Protein AF-A0A6V7L3B6-F1 (afdb_monomer_lite)

Organism: NCBI:txid1563983

InterPro domains:
  IPR001791 Laminin G domain [PF02210] (1-97)
  IPR001791 Laminin G domain [PS50025] (1-97)
  IPR001791 Laminin G domain [SM00282] (1-97)
  IPR001791 Laminin G domain [cd00110] (1-97)
  IPR013320 Concanavalin A-like lectin/glucanase domain superfamily [SSF49899] (1-97)
  IPR050372 Neurexin-related cell adhesion and synaptic protein [PTHR15036] (1-97)

Structure (mmCIF, N/CA/C/O backbone):
data_AF-A0A6V7L3B6-F1
#
_entry.id   AF-A0A6V7L3B6-F1
#
loop_
_atom_site.group_PDB
_atom_site.id
_atom_site.type_symbol
_atom_site.label_atom_id
_atom_site.label_alt_id
_atom_site.label_comp_id
_atom_site.label_asym_id
_atom_site.label_entity_id
_atom_site.label_seq_id
_atom_site.pdbx_PDB_ins_code
_atom_site.Cartn_x
_atom_site.Cartn_y
_atom_site.Cartn_z
_atom_site.occupancy
_atom_site.B_iso_or_equiv
_atom_site.auth_seq_id
_atom_site.auth_comp_id
_atom_site.auth_asym_id
_atom_site.auth_atom_id
_atom_site.pdbx_PDB_model_num
ATOM 1 N N . PHE A 1 1 ? -8.479 -3.354 8.460 1.00 97.38 1 PHE A N 1
ATOM 2 C CA . PHE A 1 1 ? -7.915 -4.285 9.461 1.00 97.38 1 PHE A CA 1
ATOM 3 C C . PHE A 1 1 ? -8.452 -3.942 10.850 1.00 97.38 1 PHE A C 1
ATOM 5 O O . PHE A 1 1 ? -9.019 -2.867 11.015 1.00 97.38 1 PHE A O 1
ATOM 12 N N . LYS A 1 2 ? -8.308 -4.847 11.826 1.00 98.44 2 LYS A N 1
ATOM 13 C CA . LYS A 1 2 ? -8.659 -4.629 13.238 1.00 98.44 2 LYS A CA 1
ATOM 14 C C . LYS A 1 2 ? -7.704 -5.438 14.114 1.00 98.44 2 LYS A C 1
ATOM 16 O O . LYS A 1 2 ? -7.595 -6.644 13.923 1.00 98.44 2 LYS A O 1
ATOM 21 N N . THR A 1 3 ? -7.031 -4.799 15.069 1.00 98.62 3 THR A N 1
ATOM 22 C CA . THR A 1 3 ? -6.072 -5.467 15.967 1.00 98.62 3 THR A CA 1
ATOM 23 C C . THR A 1 3 ? -5.897 -4.707 17.284 1.00 98.62 3 THR A C 1
ATOM 25 O O . THR A 1 3 ? -6.306 -3.551 17.392 1.00 98.62 3 THR A O 1
ATOM 28 N N . ARG A 1 4 ? -5.298 -5.362 18.285 1.00 98.56 4 ARG A N 1
ATOM 29 C CA . ARG A 1 4 ? -4.747 -4.734 19.502 1.00 98.56 4 ARG A CA 1
ATOM 30 C C . ARG A 1 4 ? -3.218 -4.784 19.554 1.00 98.56 4 ARG A C 1
ATOM 32 O O . ARG A 1 4 ? -2.616 -4.043 20.330 1.00 98.56 4 ARG A O 1
ATOM 39 N N . GLU A 1 5 ? -2.601 -5.599 18.703 1.00 98.75 5 GLU A N 1
ATOM 40 C CA . GLU A 1 5 ? -1.149 -5.686 18.588 1.00 98.75 5 GLU A CA 1
ATOM 41 C C . GLU A 1 5 ? -0.583 -4.405 17.988 1.00 98.75 5 GLU A C 1
ATOM 43 O O . GLU A 1 5 ? -1.175 -3.814 17.087 1.00 98.75 5 GLU A O 1
ATOM 48 N N . SER A 1 6 ? 0.558 -3.953 18.499 1.00 98.38 6 SER A N 1
ATOM 49 C CA . SER A 1 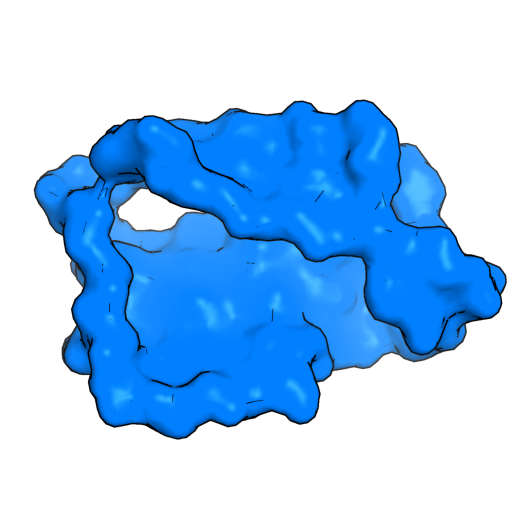6 ? 1.189 -2.706 18.058 1.00 98.38 6 SER A CA 1
ATOM 50 C C . SER A 1 6 ? 2.098 -2.890 16.847 1.00 98.38 6 SER A C 1
ATOM 52 O O . SER A 1 6 ? 2.405 -1.904 16.178 1.00 98.38 6 SER A O 1
ATOM 54 N N . ASN A 1 7 ? 2.525 -4.121 16.560 1.00 98.75 7 ASN A N 1
ATOM 55 C CA . ASN A 1 7 ? 3.416 -4.433 15.452 1.00 98.75 7 ASN A CA 1
ATOM 56 C C . ASN A 1 7 ? 2.947 -5.692 14.720 1.00 98.75 7 ASN A C 1
ATOM 58 O O . ASN A 1 7 ? 2.450 -6.622 15.354 1.00 98.75 7 ASN A O 1
ATOM 62 N N . GLY A 1 8 ? 3.137 -5.736 13.406 1.00 98.44 8 GLY A N 1
ATOM 63 C CA . GLY A 1 8 ? 2.851 -6.927 12.611 1.00 98.44 8 GLY A CA 1
ATOM 64 C C . GLY A 1 8 ? 2.940 -6.674 11.113 1.00 98.44 8 GLY A C 1
ATOM 65 O O . GLY A 1 8 ? 2.618 -5.585 10.640 1.00 98.44 8 GLY A O 1
ATOM 66 N N . LEU A 1 9 ? 3.352 -7.695 10.368 1.00 98.56 9 LEU A N 1
ATOM 67 C CA . LEU A 1 9 ? 3.271 -7.699 8.911 1.00 98.56 9 LEU A CA 1
ATOM 68 C C . LEU A 1 9 ? 1.825 -8.001 8.492 1.00 98.56 9 LEU A C 1
ATOM 70 O O . LEU A 1 9 ? 1.212 -8.908 9.047 1.00 98.56 9 LEU A O 1
ATOM 74 N N . ILE A 1 10 ? 1.284 -7.227 7.549 1.00 98.38 10 ILE A N 1
ATOM 75 C CA . ILE A 1 10 ? -0.100 -7.360 7.056 1.00 98.38 10 ILE A CA 1
ATOM 76 C C . ILE A 1 10 ? -0.123 -7.825 5.602 1.00 98.38 10 ILE A C 1
ATOM 78 O O . ILE A 1 10 ? -1.015 -8.557 5.206 1.00 98.38 10 ILE A O 1
ATOM 82 N N . LEU A 1 11 ? 0.813 -7.352 4.784 1.00 98.56 11 LEU A N 1
ATOM 83 C CA . LEU A 1 11 ? 0.932 -7.760 3.392 1.00 98.56 11 LEU A CA 1
ATOM 84 C C . LEU A 1 11 ? 2.401 -7.751 3.010 1.00 98.56 11 LEU A C 1
ATOM 86 O O . LEU A 1 11 ? 3.118 -6.817 3.373 1.00 98.56 11 LEU A O 1
ATOM 90 N N . PHE A 1 12 ? 2.832 -8.751 2.251 1.00 98.56 12 PHE A N 1
ATOM 91 C CA . PHE A 1 12 ? 4.161 -8.766 1.656 1.00 98.56 12 PHE A CA 1
ATOM 92 C C . PHE A 1 12 ? 4.154 -9.474 0.308 1.00 98.56 12 PHE A C 1
ATOM 94 O O . PHE A 1 12 ? 3.557 -10.539 0.159 1.00 98.56 12 PHE A O 1
ATOM 101 N N . ASN A 1 13 ? 4.849 -8.900 -0.665 1.00 98.56 13 ASN A N 1
ATOM 102 C CA . ASN A 1 13 ? 5.203 -9.586 -1.897 1.00 98.56 13 ASN A CA 1
ATOM 103 C C . ASN A 1 13 ? 6.608 -9.143 -2.318 1.00 98.56 13 ASN A C 1
ATOM 105 O O . ASN A 1 13 ? 6.899 -7.944 -2.341 1.00 98.56 13 ASN A O 1
ATOM 109 N N . ALA A 1 14 ? 7.463 -10.119 -2.607 1.00 97.75 14 ALA A N 1
ATOM 110 C CA . ALA A 1 14 ? 8.803 -9.898 -3.131 1.00 97.75 14 ALA A CA 1
ATOM 111 C C . ALA A 1 14 ? 8.798 -10.034 -4.656 1.00 97.75 14 ALA A C 1
ATOM 113 O O . ALA A 1 14 ? 8.059 -10.840 -5.216 1.00 97.75 14 ALA A O 1
ATOM 114 N N . GLY A 1 15 ? 9.640 -9.256 -5.314 1.00 95.50 15 GLY A N 1
ATOM 115 C CA . GLY A 1 15 ? 9.833 -9.271 -6.750 1.00 95.50 15 GLY A CA 1
ATOM 116 C C . GLY A 1 15 ? 11.250 -9.624 -7.161 1.00 95.50 15 GLY A C 1
ATOM 117 O O . GLY A 1 15 ? 12.047 -10.166 -6.388 1.00 95.50 15 GLY A O 1
ATOM 118 N N . ARG A 1 16 ? 11.562 -9.272 -8.407 1.00 92.12 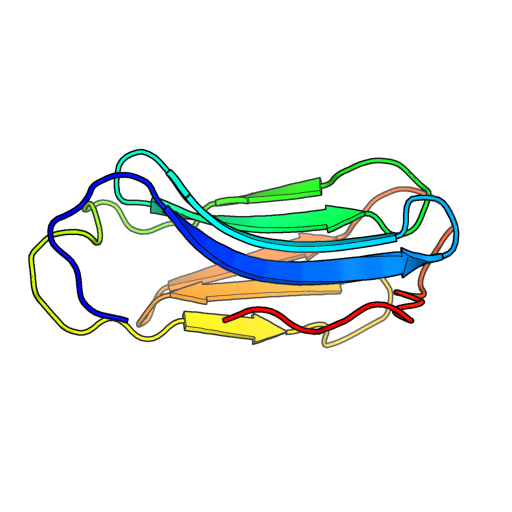16 ARG A N 1
ATOM 119 C CA . ARG A 1 16 ? 12.892 -9.447 -8.984 1.00 92.12 16 ARG A CA 1
ATOM 120 C C . ARG A 1 16 ? 13.898 -8.522 -8.319 1.00 92.12 16 ARG A C 1
ATOM 122 O O . ARG A 1 16 ? 13.615 -7.366 -8.031 1.00 92.12 16 ARG A O 1
ATOM 129 N N . GLU A 1 17 ? 15.114 -9.031 -8.153 1.00 90.44 17 GLU A N 1
ATOM 130 C CA . GLU A 1 17 ? 16.235 -8.308 -7.547 1.00 90.44 17 GLU A CA 1
ATOM 131 C C . GLU A 1 17 ? 15.916 -7.726 -6.160 1.00 90.44 17 GLU A C 1
ATOM 133 O O . GLU A 1 17 ? 16.075 -8.420 -5.157 1.00 90.44 17 GLU A O 1
ATOM 138 N N . ARG A 1 18 ? 15.531 -6.446 -6.099 1.00 93.50 18 ARG A N 1
ATOM 139 C CA . ARG A 1 18 ? 15.251 -5.700 -4.863 1.00 93.50 18 ARG A CA 1
ATOM 140 C C . ARG A 1 18 ? 13.793 -5.285 -4.745 1.00 93.50 18 ARG A C 1
ATOM 142 O O . ARG A 1 18 ? 13.427 -4.750 -3.703 1.00 93.50 18 ARG A O 1
ATOM 149 N N . ASP A 1 19 ? 12.985 -5.514 -5.774 1.00 97.06 19 ASP A N 1
ATOM 150 C CA . ASP A 1 19 ? 11.609 -5.051 -5.799 1.00 97.06 19 ASP A CA 1
ATOM 151 C C . ASP A 1 19 ? 10.808 -5.732 -4.697 1.00 97.06 19 ASP A C 1
ATOM 153 O O . ASP A 1 19 ? 10.858 -6.949 -4.517 1.00 97.06 19 ASP A O 1
ATOM 157 N N . PHE A 1 20 ? 10.052 -4.948 -3.939 1.00 98.19 20 PHE A N 1
ATOM 158 C CA . PHE A 1 20 ? 9.092 -5.501 -2.995 1.00 98.19 20 PHE A CA 1
ATOM 159 C C . PHE A 1 20 ? 8.001 -4.495 -2.663 1.00 98.19 20 PHE A C 1
ATOM 161 O O . PHE A 1 20 ? 8.139 -3.282 -2.839 1.00 98.19 20 PHE A O 1
ATOM 168 N N . ILE A 1 21 ? 6.918 -5.020 -2.104 1.00 98.44 21 ILE A N 1
ATOM 169 C CA . ILE A 1 21 ? 5.886 -4.243 -1.433 1.00 98.44 21 ILE A CA 1
ATOM 170 C C . ILE A 1 21 ? 5.566 -4.871 -0.083 1.00 98.44 21 ILE A C 1
ATOM 172 O O . ILE A 1 21 ? 5.413 -6.086 0.036 1.00 98.44 21 ILE A O 1
ATOM 176 N N . ALA A 1 22 ? 5.436 -4.026 0.933 1.00 98.69 22 ALA A N 1
ATOM 177 C CA . ALA A 1 22 ? 4.993 -4.409 2.257 1.00 98.69 22 ALA A CA 1
ATOM 178 C C . ALA A 1 22 ? 3.969 -3.414 2.812 1.00 98.69 22 ALA A C 1
ATOM 180 O O . ALA A 1 22 ? 4.065 -2.197 2.615 1.00 98.69 22 ALA A O 1
ATOM 181 N N . VAL A 1 23 ? 3.015 -3.950 3.565 1.00 98.75 23 VAL A N 1
ATOM 182 C CA . VAL A 1 23 ? 2.171 -3.187 4.483 1.00 98.75 23 VAL A CA 1
ATOM 183 C C . VAL A 1 23 ? 2.381 -3.762 5.864 1.00 98.75 23 VAL A C 1
ATOM 185 O O . VAL A 1 23 ? 2.193 -4.957 6.086 1.00 98.75 23 VAL A O 1
ATOM 188 N N . GLU A 1 24 ? 2.762 -2.909 6.799 1.00 98.75 24 GLU A N 1
ATOM 189 C CA . GLU A 1 24 ? 3.049 -3.319 8.164 1.00 98.75 24 GLU A CA 1
ATOM 190 C C . GLU A 1 24 ? 2.471 -2.325 9.162 1.00 98.75 24 GLU A C 1
ATOM 192 O O . GLU A 1 24 ? 2.348 -1.126 8.904 1.00 98.75 24 GLU A O 1
ATOM 197 N N . LEU A 1 25 ? 2.117 -2.847 10.325 1.00 98.88 25 LEU A N 1
ATOM 198 C CA . LEU A 1 25 ? 1.822 -2.062 11.500 1.00 98.88 25 LEU A CA 1
ATOM 199 C C . LEU A 1 25 ? 3.115 -1.924 12.303 1.00 98.88 25 LEU A C 1
ATOM 201 O O . LEU A 1 25 ? 3.737 -2.929 12.643 1.00 98.88 25 LEU A O 1
ATOM 205 N N . VAL A 1 26 ? 3.510 -0.695 12.624 1.00 98.69 26 VAL A N 1
ATOM 206 C CA . VAL A 1 26 ? 4.670 -0.410 13.476 1.00 98.69 26 VAL A CA 1
ATOM 207 C C . VAL A 1 26 ? 4.274 0.613 14.524 1.00 98.69 26 VAL A C 1
ATOM 209 O O . VAL A 1 26 ? 3.859 1.728 14.210 1.00 98.69 26 VAL A O 1
ATOM 212 N N . SER A 1 27 ? 4.388 0.230 15.795 1.00 98.25 27 SER A N 1
ATOM 213 C CA . SER A 1 27 ? 3.975 1.048 16.942 1.00 98.25 27 SER A CA 1
ATOM 214 C C . SER A 1 27 ? 2.548 1.616 16.817 1.00 98.25 27 SER A C 1
ATOM 216 O O . SER A 1 27 ? 2.274 2.742 17.235 1.00 98.25 27 SER A O 1
ATOM 218 N N . GLY A 1 28 ? 1.636 0.824 16.244 1.00 98.56 28 GLY A N 1
ATOM 219 C CA . GLY A 1 28 ? 0.233 1.177 16.037 1.00 98.56 28 GLY A CA 1
ATOM 220 C C . GLY A 1 28 ? -0.041 2.052 14.812 1.00 98.56 28 GLY A C 1
ATOM 221 O O . GLY A 1 28 ? -1.154 2.549 14.685 1.00 98.56 28 GLY A O 1
ATOM 222 N N . HIS A 1 29 ? 0.927 2.249 13.919 1.00 98.69 29 HIS A N 1
ATOM 223 C CA . HIS A 1 29 ? 0.764 3.026 12.688 1.00 98.69 29 HIS A CA 1
ATOM 224 C C . HIS A 1 29 ? 0.982 2.168 11.455 1.00 98.69 29 HIS A C 1
ATOM 226 O O . HIS A 1 29 ? 1.826 1.275 11.466 1.00 98.69 29 HIS A O 1
ATOM 232 N N . ILE A 1 30 ? 0.217 2.432 10.402 1.00 98.69 30 ILE A N 1
ATOM 233 C CA . ILE A 1 30 ? 0.369 1.747 9.126 1.00 98.69 30 ILE A CA 1
ATOM 234 C C . ILE A 1 30 ? 1.543 2.365 8.383 1.00 98.69 30 ILE A C 1
ATOM 236 O O . ILE A 1 30 ? 1.651 3.583 8.222 1.00 98.69 30 ILE A O 1
ATOM 240 N N . HIS A 1 31 ? 2.412 1.492 7.901 1.00 98.75 31 HIS A N 1
ATOM 241 C CA . HIS A 1 31 ? 3.487 1.834 7.003 1.00 98.75 31 HIS A CA 1
ATOM 242 C C . HIS A 1 31 ? 3.325 1.065 5.702 1.00 98.75 31 HIS A C 1
ATOM 244 O O . HIS A 1 31 ? 3.231 -0.160 5.686 1.00 98.75 31 HIS A O 1
ATOM 250 N N . TYR A 1 32 ? 3.310 1.820 4.611 1.00 98.62 32 TYR A N 1
ATOM 251 C CA . TYR A 1 32 ? 3.480 1.310 3.264 1.00 98.62 32 TYR A CA 1
ATOM 252 C C . TYR A 1 32 ? 4.965 1.421 2.917 1.00 98.62 32 TYR A C 1
ATOM 254 O O . TYR A 1 32 ? 5.526 2.521 2.925 1.00 98.62 32 TYR A O 1
ATOM 262 N N . VAL A 1 33 ? 5.601 0.281 2.660 1.00 98.38 33 VAL A N 1
ATOM 263 C CA . VAL A 1 33 ? 7.015 0.192 2.297 1.00 98.38 33 VAL A CA 1
ATOM 264 C C . VAL A 1 33 ? 7.129 -0.460 0.930 1.00 98.38 33 VAL A C 1
ATOM 266 O O . VAL A 1 33 ? 6.433 -1.433 0.649 1.00 98.38 33 VAL A O 1
ATOM 269 N N . PHE A 1 34 ? 7.982 0.076 0.073 1.00 97.75 34 PHE A N 1
ATOM 270 C CA . PHE A 1 34 ? 8.248 -0.509 -1.233 1.00 97.75 34 PHE A CA 1
ATOM 271 C C . PHE A 1 34 ? 9.654 -0.163 -1.703 1.00 97.75 34 PHE A C 1
ATOM 273 O O . PHE A 1 34 ? 10.218 0.844 -1.281 1.00 97.75 34 PHE A O 1
ATOM 280 N N . ASP A 1 35 ? 10.184 -0.971 -2.606 1.00 97.25 35 ASP A N 1
ATOM 281 C CA . ASP A 1 35 ? 11.394 -0.681 -3.369 1.00 97.25 35 ASP A CA 1
ATOM 282 C C . ASP A 1 35 ? 11.092 -0.986 -4.841 1.00 97.25 35 ASP A C 1
ATOM 284 O O . ASP A 1 35 ? 10.422 -1.975 -5.136 1.00 97.25 35 ASP A O 1
ATOM 288 N N . LEU A 1 36 ? 11.512 -0.083 -5.729 1.00 95.75 36 LEU A N 1
ATOM 289 C CA . LEU A 1 36 ? 11.391 -0.207 -7.190 1.00 95.75 36 LEU A CA 1
ATOM 290 C C . LEU A 1 36 ? 12.770 -0.457 -7.840 1.00 95.75 36 LEU A C 1
ATOM 292 O O . LEU A 1 36 ? 12.964 -0.178 -9.017 1.00 95.75 36 LEU A O 1
ATOM 296 N N . GLY A 1 37 ? 13.783 -0.806 -7.044 1.00 95.06 37 GLY A N 1
ATOM 297 C CA . GLY A 1 37 ? 15.181 -0.965 -7.445 1.00 95.06 37 GLY A CA 1
ATOM 298 C C . GLY A 1 37 ? 16.088 0.224 -7.091 1.00 95.06 37 GLY A C 1
ATOM 299 O O . GLY A 1 37 ? 17.308 0.102 -7.188 1.00 95.06 37 GLY A O 1
ATOM 300 N N . ASP A 1 38 ? 15.521 1.353 -6.651 1.00 94.44 38 ASP A N 1
ATOM 301 C CA . ASP A 1 38 ? 16.252 2.577 -6.263 1.00 94.44 38 ASP A CA 1
ATOM 302 C C . ASP A 1 38 ? 16.445 2.724 -4.739 1.00 94.44 38 ASP A C 1
ATOM 304 O O . ASP A 1 38 ? 16.951 3.740 -4.252 1.00 94.44 38 ASP A O 1
ATOM 308 N N . GLY A 1 39 ? 16.068 1.700 -3.973 1.00 95.12 39 GLY A N 1
ATOM 309 C CA . GLY A 1 39 ? 16.142 1.675 -2.521 1.00 95.12 39 GLY A CA 1
ATOM 310 C C . GLY A 1 39 ? 14.770 1.842 -1.859 1.00 95.12 39 GLY A C 1
ATOM 311 O O . GLY A 1 39 ? 13.842 2.421 -2.434 1.00 95.12 39 GLY A O 1
ATOM 312 N N . PRO A 1 40 ? 14.626 1.356 -0.615 1.00 96.12 40 PRO A N 1
ATOM 313 C CA . PRO A 1 40 ? 13.333 1.270 0.037 1.00 96.12 40 PRO A CA 1
ATOM 314 C C . PRO A 1 40 ? 12.796 2.646 0.432 1.00 96.12 40 PRO A C 1
ATOM 316 O O . PRO A 1 40 ? 13.467 3.461 1.071 1.00 96.12 40 PRO A O 1
ATOM 319 N N . VAL A 1 41 ? 11.524 2.861 0.125 1.00 97.00 41 VAL A N 1
ATOM 320 C CA . VAL A 1 41 ? 10.740 4.040 0.472 1.00 97.00 41 VAL A CA 1
ATOM 321 C C . VAL A 1 41 ? 9.674 3.648 1.489 1.00 97.00 41 VAL A C 1
ATOM 323 O O . VAL A 1 41 ? 9.021 2.615 1.360 1.00 97.00 41 VAL A O 1
ATOM 326 N N . ARG A 1 42 ? 9.474 4.491 2.510 1.00 97.81 42 ARG A N 1
ATOM 327 C CA . ARG A 1 42 ? 8.512 4.267 3.599 1.00 97.81 42 ARG A CA 1
ATOM 328 C C . ARG A 1 42 ? 7.548 5.442 3.721 1.00 97.81 42 ARG A C 1
ATOM 330 O O . ARG A 1 42 ? 7.967 6.562 4.003 1.00 97.81 42 ARG A O 1
ATOM 337 N N . ILE A 1 43 ? 6.253 5.167 3.608 1.00 98.12 43 ILE A N 1
ATOM 338 C CA . ILE A 1 43 ? 5.169 6.122 3.857 1.00 98.12 43 ILE A CA 1
ATOM 339 C C . ILE A 1 43 ? 4.432 5.671 5.117 1.00 98.12 43 ILE A C 1
ATOM 341 O O . ILE A 1 43 ? 3.833 4.599 5.134 1.00 98.12 43 ILE A O 1
ATOM 345 N N . ARG A 1 44 ? 4.481 6.477 6.181 1.00 98.25 44 ARG A N 1
ATOM 346 C CA . ARG A 1 44 ? 3.650 6.281 7.381 1.00 98.25 44 ARG A CA 1
ATOM 347 C C . ARG A 1 44 ? 2.299 6.964 7.179 1.00 98.25 44 ARG A C 1
ATOM 349 O O . ARG A 1 44 ? 2.239 8.008 6.529 1.00 98.25 44 ARG A O 1
ATOM 356 N N . ASP A 1 45 ? 1.236 6.421 7.758 1.00 98.19 45 ASP A N 1
ATOM 357 C CA . ASP A 1 45 ? -0.051 7.110 7.848 1.00 98.19 45 ASP A CA 1
ATOM 358 C C . ASP A 1 45 ? 0.053 8.446 8.624 1.00 98.19 45 ASP A C 1
ATOM 360 O O . ASP A 1 45 ? 0.998 8.685 9.386 1.00 98.19 45 ASP A O 1
ATOM 364 N N . SER A 1 46 ? -0.906 9.348 8.404 1.00 96.88 46 SER A N 1
ATOM 365 C CA . SER A 1 46 ? -0.980 10.667 9.057 1.00 96.88 46 SER A CA 1
ATOM 366 C C . SER A 1 46 ? -1.965 10.721 10.227 1.00 96.88 46 SER A C 1
ATOM 368 O O . SER A 1 46 ? -2.210 11.799 10.774 1.00 96.88 46 SER A O 1
ATOM 370 N N . SER A 1 47 ? -2.494 9.576 10.665 1.00 95.19 47 SER A N 1
ATOM 371 C CA . SER A 1 47 ? -3.395 9.510 11.812 1.00 95.19 47 SER A CA 1
ATOM 372 C C . SER A 1 47 ? -2.666 9.971 13.071 1.00 95.19 47 SER A C 1
ATOM 374 O O . SER A 1 47 ? -1.521 9.595 13.347 1.00 95.19 47 SER A O 1
ATOM 376 N N . ARG A 1 48 ? -3.348 10.799 13.866 1.00 93.50 48 ARG A N 1
ATOM 377 C CA . ARG A 1 48 ? -2.830 11.259 15.165 1.00 93.50 48 ARG A CA 1
ATOM 378 C C . ARG A 1 48 ? -2.857 10.149 16.212 1.00 93.50 48 ARG A C 1
ATOM 380 O O . ARG A 1 48 ? -1.968 10.075 17.054 1.00 93.50 48 ARG A O 1
ATOM 387 N N . SER A 1 49 ? -3.883 9.308 16.152 1.00 96.62 49 SER A N 1
ATOM 388 C CA . SER A 1 49 ? -4.079 8.181 17.058 1.00 96.62 49 SER A CA 1
ATOM 389 C C . SER A 1 49 ? -3.474 6.908 16.486 1.00 96.62 49 SER A C 1
ATOM 391 O O . SER A 1 49 ? -3.368 6.748 15.272 1.0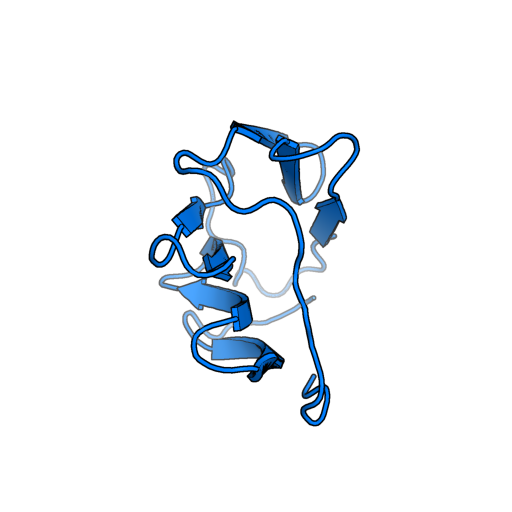0 96.62 49 SER A O 1
ATOM 393 N N . ARG A 1 50 ? -3.111 5.987 17.380 1.00 98.25 50 ARG A N 1
ATOM 394 C CA . ARG A 1 50 ? -2.724 4.630 16.999 1.00 98.25 50 ARG A CA 1
ATOM 395 C C . ARG A 1 50 ? -3.949 3.845 16.531 1.00 98.25 50 ARG A C 1
ATOM 397 O O . ARG A 1 50 ? -5.031 4.001 17.089 1.00 98.25 50 ARG A O 1
ATOM 404 N N . LEU A 1 51 ? -3.739 2.972 15.556 1.00 98.56 51 LEU A N 1
ATOM 405 C CA . LEU A 1 51 ? -4.755 2.188 14.851 1.00 98.56 51 LEU A CA 1
ATOM 406 C C . LEU A 1 51 ? -4.927 0.770 15.427 1.00 98.56 51 LEU A C 1
ATOM 408 O O . LEU A 1 51 ? -5.679 -0.046 14.900 1.00 98.56 51 LEU A O 1
ATOM 412 N N . ASN A 1 52 ? -4.211 0.444 16.506 1.00 98.69 52 ASN A N 1
ATOM 413 C CA . ASN A 1 52 ? -4.363 -0.806 17.252 1.00 98.69 52 ASN A CA 1
ATOM 414 C C . ASN A 1 52 ? -5.347 -0.661 18.429 1.00 98.69 52 ASN A C 1
ATOM 416 O O . ASN A 1 52 ? -5.125 -1.195 19.516 1.00 98.69 52 ASN A O 1
ATOM 420 N N . ASP A 1 53 ? -6.430 0.092 18.236 1.00 98.44 53 ASP A N 1
ATOM 421 C CA . ASP A 1 53 ? -7.439 0.381 19.264 1.00 98.44 53 ASP A CA 1
ATOM 422 C C . ASP A 1 53 ? -8.555 -0.688 19.345 1.00 98.44 53 ASP A C 1
ATOM 424 O O . ASP A 1 53 ? -9.501 -0.573 20.129 1.00 98.44 53 ASP A O 1
ATOM 428 N N . GLY A 1 54 ? -8.444 -1.763 18.557 1.00 98.56 54 GLY A N 1
ATOM 429 C CA . GLY A 1 54 ? -9.437 -2.829 18.466 1.00 98.56 54 GLY A CA 1
ATOM 430 C C . GLY A 1 54 ? -10.661 -2.498 17.605 1.00 98.56 54 GLY A C 1
ATOM 431 O O . GLY A 1 54 ? -11.617 -3.286 17.615 1.00 98.56 54 GLY A O 1
ATOM 432 N N . LYS A 1 55 ? -10.655 -1.391 16.853 1.00 98.56 55 LYS A N 1
ATOM 433 C CA . LYS A 1 55 ? -11.697 -1.036 15.881 1.00 98.56 55 LYS A CA 1
ATOM 434 C C . LYS A 1 55 ? -11.267 -1.358 14.453 1.00 98.56 55 LYS A C 1
ATOM 436 O O . LYS A 1 55 ? -10.132 -1.742 14.181 1.00 98.56 55 LYS A O 1
ATOM 441 N N . TRP A 1 56 ? -12.240 -1.295 13.552 1.00 98.62 56 TRP A N 1
ATOM 442 C CA . TRP A 1 56 ? -11.999 -1.453 12.126 1.00 98.62 56 TRP A CA 1
ATOM 443 C C . TRP A 1 56 ? -11.460 -0.154 11.540 1.00 98.62 56 TRP A C 1
ATOM 445 O O . TRP A 1 56 ? -12.081 0.889 11.711 1.00 98.62 56 TRP A O 1
ATOM 455 N N . HIS A 1 57 ? -10.358 -0.270 10.807 1.00 98.62 57 HIS A N 1
ATOM 456 C CA . HIS A 1 57 ? -9.759 0.798 10.013 1.00 98.62 57 HIS A CA 1
ATOM 457 C C . HIS A 1 57 ? -9.655 0.370 8.548 1.00 98.62 57 HIS A C 1
ATOM 459 O O . HIS A 1 57 ? -9.330 -0.793 8.254 1.00 98.62 57 HIS A O 1
ATOM 465 N N . ALA A 1 58 ? -9.915 1.293 7.628 1.00 98.38 58 ALA A N 1
ATOM 466 C CA . ALA A 1 58 ? -9.756 1.086 6.193 1.00 98.38 58 ALA A CA 1
ATOM 467 C C . ALA A 1 58 ? -8.358 1.532 5.752 1.00 98.38 58 ALA A C 1
ATOM 469 O O . ALA A 1 58 ? -7.883 2.584 6.163 1.00 98.38 58 ALA A O 1
ATOM 470 N N . VAL A 1 59 ? -7.697 0.739 4.906 1.00 98.44 59 VAL A N 1
ATOM 471 C CA . VAL A 1 59 ? -6.391 1.082 4.325 1.00 98.44 59 VAL A CA 1
ATOM 472 C C . VAL A 1 59 ? -6.488 0.904 2.819 1.00 98.44 59 VAL A C 1
ATOM 474 O O . VAL A 1 59 ? -6.858 -0.173 2.357 1.00 98.44 59 VAL A O 1
ATOM 477 N N . SER A 1 60 ? -6.159 1.949 2.064 1.00 98.31 60 SER A N 1
ATOM 478 C CA . SER A 1 60 ? -6.063 1.910 0.604 1.00 98.31 60 SER A CA 1
ATOM 479 C C . SER A 1 60 ? -4.687 2.392 0.167 1.00 98.31 60 SER A C 1
ATOM 481 O O . SER A 1 60 ? -4.229 3.455 0.581 1.00 98.31 60 SER A O 1
ATOM 483 N N . ILE A 1 61 ? -4.029 1.614 -0.688 1.00 98.00 61 ILE A N 1
ATOM 484 C CA . ILE A 1 61 ? -2.747 1.969 -1.297 1.00 98.00 61 ILE A CA 1
ATOM 485 C C . ILE A 1 61 ? -2.969 2.105 -2.795 1.00 98.00 61 ILE A C 1
ATOM 487 O O . ILE A 1 61 ? -3.651 1.285 -3.406 1.00 98.00 61 ILE A O 1
ATOM 491 N N . GLY A 1 62 ? -2.413 3.159 -3.382 1.00 96.81 62 GLY A N 1
ATOM 492 C CA . GLY A 1 62 ? -2.588 3.470 -4.794 1.00 96.81 62 GLY A CA 1
ATOM 493 C C . GLY A 1 62 ? -1.305 3.976 -5.432 1.00 96.81 62 GLY A C 1
ATOM 494 O O . GLY A 1 62 ? -0.436 4.539 -4.764 1.00 96.81 62 GLY A O 1
ATOM 495 N N . ARG A 1 63 ? -1.212 3.791 -6.750 1.00 95.25 63 ARG A N 1
ATOM 496 C CA . ARG A 1 63 ? -0.129 4.323 -7.580 1.00 95.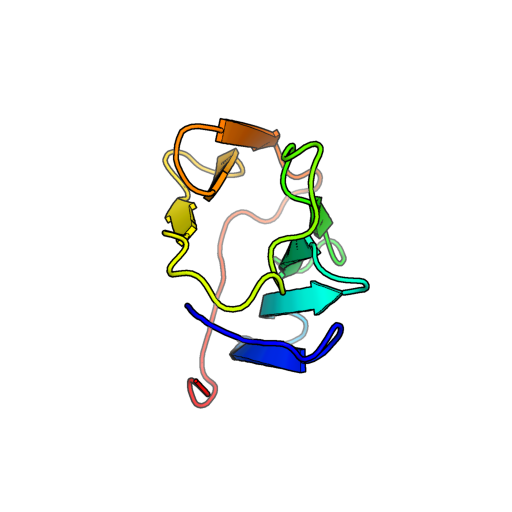25 63 ARG A CA 1
ATOM 497 C C . ARG A 1 63 ? -0.713 5.018 -8.819 1.00 95.25 63 ARG A C 1
ATOM 499 O O . ARG A 1 63 ? -0.691 4.444 -9.904 1.00 95.25 63 ARG A O 1
ATOM 506 N N . PRO A 1 64 ? -1.343 6.201 -8.657 1.00 94.94 64 PRO A N 1
ATOM 507 C CA . PRO A 1 64 ? -2.168 6.822 -9.702 1.00 94.94 64 PRO A CA 1
ATOM 508 C C . PRO A 1 64 ? -1.392 7.345 -10.921 1.00 94.94 64 PRO A C 1
ATOM 510 O O . PRO A 1 64 ? -2.002 7.663 -11.936 1.00 94.94 64 PRO A O 1
ATOM 513 N N . ALA A 1 65 ? -0.071 7.482 -10.823 1.00 93.88 65 ALA A N 1
ATOM 514 C CA . ALA A 1 65 ? 0.815 7.867 -11.918 1.00 93.88 65 ALA A CA 1
ATOM 515 C C . ALA A 1 65 ? 2.205 7.250 -11.677 1.00 93.88 65 ALA A C 1
ATOM 517 O O . ALA A 1 65 ? 2.481 6.841 -10.541 1.00 93.88 65 ALA A O 1
ATOM 518 N N . PRO A 1 66 ? 3.096 7.203 -12.688 1.00 90.81 66 PRO A N 1
ATOM 519 C CA . PRO A 1 66 ? 4.479 6.782 -12.483 1.00 90.81 66 PRO A CA 1
ATOM 520 C C . PRO A 1 66 ? 5.117 7.526 -11.306 1.00 90.81 66 PRO A C 1
ATOM 522 O O . PRO A 1 66 ? 4.932 8.737 -11.156 1.00 90.81 66 PRO A O 1
ATOM 525 N N . LYS A 1 67 ? 5.806 6.784 -10.432 1.00 91.62 67 LYS A N 1
ATOM 526 C CA . LYS A 1 67 ? 6.454 7.276 -9.198 1.00 91.62 67 LYS A CA 1
ATOM 527 C C . LYS A 1 67 ? 5.541 7.955 -8.177 1.00 91.62 67 LYS A C 1
ATOM 529 O O . LYS A 1 67 ? 6.030 8.370 -7.133 1.00 91.62 67 LYS A O 1
ATOM 534 N N . ARG A 1 68 ? 4.234 8.101 -8.423 1.00 95.94 68 ARG A N 1
ATOM 535 C CA . ARG A 1 68 ? 3.309 8.734 -7.476 1.00 95.94 68 ARG A CA 1
ATOM 536 C C . ARG A 1 68 ? 2.583 7.670 -6.676 1.00 95.94 68 ARG A C 1
ATOM 538 O O . ARG A 1 68 ? 1.831 6.884 -7.239 1.00 95.94 68 ARG A O 1
ATOM 545 N N . HIS A 1 69 ? 2.761 7.709 -5.364 1.00 97.62 69 HIS A N 1
ATOM 546 C CA . HIS A 1 69 ? 2.233 6.750 -4.402 1.00 97.62 69 HIS A CA 1
ATOM 547 C C . HIS A 1 69 ? 1.247 7.434 -3.459 1.00 97.62 69 HIS A C 1
ATOM 549 O O . HIS A 1 69 ? 1.452 8.584 -3.064 1.00 97.62 69 HIS A O 1
ATOM 555 N N . THR A 1 70 ? 0.189 6.725 -3.076 1.00 98.12 70 THR A N 1
ATOM 556 C CA . THR A 1 70 ? -0.800 7.191 -2.101 1.00 98.12 70 THR A CA 1
ATOM 557 C C . THR A 1 70 ? -1.047 6.131 -1.037 1.00 98.12 70 THR A C 1
ATOM 559 O O . THR A 1 70 ? -1.295 4.977 -1.379 1.00 98.12 70 THR A O 1
ATOM 562 N N . LEU A 1 71 ? -1.032 6.535 0.233 1.00 98.6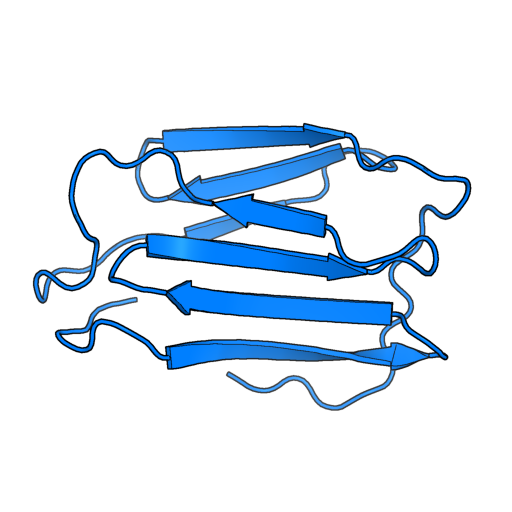2 71 LEU A N 1
ATOM 563 C CA . LEU A 1 71 ? -1.502 5.756 1.378 1.00 98.62 71 LEU A CA 1
ATOM 564 C C . LEU A 1 71 ? -2.687 6.500 1.995 1.00 98.62 71 LEU A C 1
ATOM 566 O O . LEU A 1 71 ? -2.513 7.592 2.535 1.00 98.62 71 LEU A O 1
ATOM 570 N N . ALA A 1 72 ? -3.871 5.907 1.913 1.00 98.31 72 ALA A N 1
ATOM 571 C CA . ALA A 1 72 ? -5.061 6.379 2.598 1.00 98.31 72 ALA A CA 1
ATOM 572 C C . ALA A 1 72 ? -5.382 5.456 3.778 1.00 98.31 72 ALA A C 1
ATOM 574 O O . ALA A 1 72 ? -5.457 4.237 3.604 1.00 98.31 72 ALA A O 1
ATOM 575 N N . VAL A 1 73 ? -5.565 6.036 4.962 1.00 98.44 73 VAL A N 1
ATOM 576 C CA . VAL A 1 73 ? -6.032 5.340 6.163 1.00 98.44 73 VAL A CA 1
ATOM 577 C C . VAL A 1 73 ? -7.235 6.090 6.711 1.00 98.44 73 VAL A C 1
ATOM 579 O O . VAL A 1 73 ? -7.123 7.259 7.087 1.00 98.44 73 VAL A O 1
ATOM 582 N N . ASP A 1 74 ? -8.379 5.412 6.729 1.00 97.50 74 ASP A N 1
ATOM 583 C CA . ASP A 1 74 ? -9.689 6.022 6.951 1.00 97.50 74 ASP A CA 1
ATOM 584 C C . ASP A 1 74 ? -9.852 7.271 6.057 1.00 97.50 74 ASP A C 1
ATOM 586 O O . ASP A 1 74 ? -9.714 7.173 4.837 1.00 97.50 74 ASP A O 1
ATOM 590 N N . ASP A 1 75 ? -10.074 8.448 6.645 1.00 95.38 75 ASP A N 1
ATOM 591 C CA . ASP A 1 75 ? -10.265 9.710 5.917 1.00 95.38 75 ASP A CA 1
ATOM 592 C C . ASP A 1 75 ? -8.955 10.478 5.633 1.00 95.38 75 ASP A C 1
ATOM 594 O O . ASP A 1 75 ? -8.978 11.578 5.075 1.00 95.38 75 ASP A O 1
ATOM 598 N N . HIS A 1 76 ? -7.796 9.937 6.025 1.00 96.38 76 HIS A N 1
ATOM 599 C CA . HIS A 1 76 ? -6.503 10.611 5.887 1.00 96.38 76 HIS A CA 1
ATOM 600 C C . HIS A 1 76 ? -5.727 10.075 4.689 1.00 96.38 76 HIS A C 1
ATOM 602 O O . HIS A 1 76 ? -5.487 8.875 4.589 1.00 96.38 76 HIS A O 1
ATOM 608 N N . VAL A 1 77 ? -5.268 10.969 3.811 1.00 96.94 77 VAL A N 1
ATOM 609 C CA . VAL A 1 77 ? -4.522 10.608 2.598 1.00 96.94 77 VAL A CA 1
ATOM 610 C C . VAL A 1 77 ? -3.133 11.232 2.622 1.00 96.94 77 VAL A C 1
ATOM 612 O O . VAL A 1 77 ? -2.991 12.450 2.696 1.00 96.94 77 VAL A O 1
ATOM 615 N N . ASN A 1 78 ? -2.111 10.393 2.475 1.00 97.38 78 ASN A N 1
ATOM 616 C CA . ASN A 1 78 ? -0.732 10.804 2.245 1.00 97.38 78 ASN A CA 1
ATOM 617 C C . ASN A 1 78 ? -0.331 10.463 0.812 1.00 97.38 78 ASN A C 1
ATOM 619 O O . ASN A 1 78 ? -0.549 9.343 0.354 1.00 97.38 78 ASN A O 1
ATOM 623 N N . ALA A 1 79 ? 0.290 11.415 0.120 1.00 96.25 79 ALA A N 1
ATOM 624 C CA . ALA A 1 79 ? 0.849 11.213 -1.209 1.00 96.25 79 ALA A CA 1
ATOM 625 C C . ALA A 1 79 ? 2.353 11.496 -1.200 1.00 96.25 79 ALA A C 1
ATOM 627 O O . ALA A 1 79 ? 2.811 12.425 -0.536 1.00 96.25 79 ALA A O 1
ATOM 628 N N . MET A 1 80 ? 3.110 10.711 -1.958 1.00 96.25 80 MET A N 1
ATOM 629 C CA . MET A 1 80 ? 4.555 10.860 -2.105 1.00 96.25 80 MET A CA 1
ATOM 630 C C . MET A 1 80 ? 4.960 10.571 -3.550 1.00 96.25 80 MET A C 1
ATOM 632 O O . MET A 1 80 ? 4.358 9.720 -4.205 1.00 96.25 80 MET A O 1
ATOM 636 N N . THR A 1 81 ? 5.998 11.255 -4.023 1.00 95.44 81 THR A N 1
ATOM 637 C CA . THR A 1 81 ? 6.694 10.899 -5.260 1.00 95.44 81 THR A CA 1
ATOM 638 C C . THR A 1 81 ? 8.014 10.207 -4.919 1.00 95.44 81 THR A C 1
ATOM 640 O O . THR A 1 81 ? 8.846 10.807 -4.232 1.00 95.44 81 THR A O 1
ATOM 643 N N . SER A 1 82 ? 8.203 8.961 -5.364 1.00 93.31 82 SER A N 1
ATOM 644 C CA . SER A 1 82 ? 9.469 8.240 -5.196 1.00 93.31 82 SER A CA 1
ATOM 645 C C . SER A 1 82 ? 10.578 8.886 -6.034 1.00 93.31 82 SER A C 1
ATOM 647 O O . SER A 1 82 ? 10.332 9.458 -7.098 1.00 93.31 82 SER A O 1
ATOM 649 N N . GLN A 1 83 ? 11.803 8.844 -5.514 1.00 92.44 83 GLN A N 1
ATOM 650 C CA . GLN A 1 83 ? 13.004 9.315 -6.211 1.00 92.44 83 GLN A CA 1
ATOM 651 C C . GLN A 1 83 ? 13.647 8.156 -6.987 1.00 92.44 83 GLN A C 1
ATOM 653 O O . GLN A 1 83 ? 13.294 7.004 -6.755 1.00 92.44 83 GLN A O 1
ATOM 658 N N . GLY A 1 84 ? 14.597 8.465 -7.872 1.00 90.25 84 GLY A N 1
ATOM 659 C CA . GLY A 1 84 ? 15.306 7.463 -8.675 1.00 90.25 84 GLY A CA 1
ATOM 660 C C . GLY A 1 84 ? 14.788 7.349 -10.110 1.00 90.25 84 GLY A C 1
ATOM 661 O O . GLY A 1 84 ? 13.935 8.135 -10.542 1.00 90.25 84 GLY A O 1
ATOM 662 N N . SER A 1 85 ? 15.365 6.434 -10.889 1.00 92.44 85 SER A N 1
ATOM 663 C CA . SER A 1 85 ? 15.039 6.251 -12.310 1.00 92.44 85 SER A CA 1
ATOM 664 C C . SER A 1 85 ? 13.957 5.207 -12.560 1.00 92.44 85 SER A C 1
ATOM 666 O O . SER A 1 85 ? 13.256 5.329 -13.564 1.00 92.44 85 SER A O 1
ATOM 668 N N . ASN A 1 86 ? 13.783 4.237 -11.666 1.00 92.62 86 ASN A N 1
ATOM 669 C CA . ASN A 1 86 ? 12.876 3.117 -11.861 1.00 92.62 86 ASN A CA 1
ATOM 670 C C . ASN A 1 86 ? 11.420 3.502 -11.570 1.00 92.62 86 ASN A C 1
ATOM 672 O O . ASN A 1 86 ? 11.107 4.340 -10.721 1.00 92.62 86 ASN A O 1
ATOM 676 N N . GLU A 1 87 ? 10.509 2.893 -12.327 1.00 92.75 87 GLU A N 1
ATOM 677 C CA . GLU A 1 87 ? 9.072 3.199 -12.286 1.00 92.75 87 GLU A CA 1
ATOM 678 C C . GLU A 1 87 ? 8.200 1.961 -12.112 1.00 92.75 87 GLU A C 1
ATOM 680 O O . GLU A 1 87 ? 7.042 2.070 -11.697 1.00 92.75 87 GLU A O 1
ATOM 685 N N . ASN A 1 88 ? 8.733 0.782 -12.414 1.00 92.12 88 ASN A N 1
ATOM 686 C CA . ASN A 1 88 ? 7.998 -0.470 -12.345 1.00 92.12 88 ASN A CA 1
ATOM 687 C C . ASN A 1 88 ? 8.181 -1.121 -10.978 1.00 92.12 88 ASN A C 1
ATOM 689 O O . ASN A 1 88 ? 9.126 -0.817 -10.263 1.00 92.12 88 ASN A O 1
ATOM 693 N N . LEU A 1 89 ? 7.194 -1.930 -10.604 1.00 93.75 89 LEU A N 1
ATOM 694 C CA . LEU A 1 89 ? 7.259 -2.798 -9.437 1.00 93.75 89 LEU A CA 1
ATOM 695 C C . LEU A 1 89 ? 7.080 -4.217 -9.974 1.00 93.75 89 LEU A C 1
ATOM 697 O O . LEU A 1 89 ? 5.950 -4.641 -10.238 1.00 93.75 89 LEU A O 1
ATOM 701 N N . ASP A 1 90 ? 8.191 -4.903 -10.195 1.00 95.81 90 ASP A N 1
ATOM 702 C CA . ASP A 1 90 ? 8.263 -6.178 -10.898 1.00 95.81 90 ASP A CA 1
ATOM 703 C C .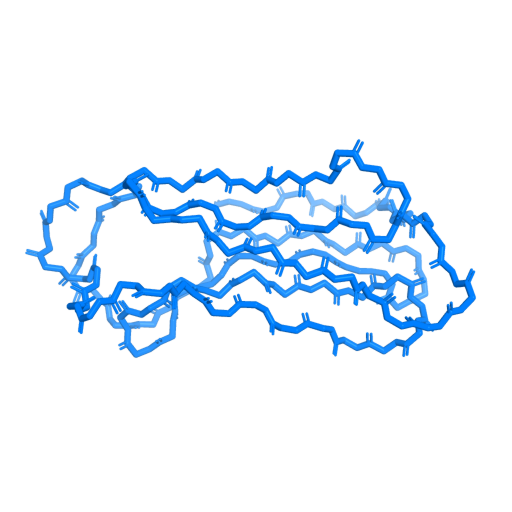 ASP A 1 90 ? 8.201 -7.341 -9.900 1.00 95.81 90 ASP A C 1
ATOM 705 O O . ASP A 1 90 ? 9.209 -7.940 -9.525 1.00 95.81 90 ASP A O 1
ATOM 709 N N . LEU A 1 91 ? 6.980 -7.658 -9.463 1.00 97.00 91 LEU A N 1
ATOM 710 C CA . LEU A 1 91 ? 6.701 -8.753 -8.530 1.00 97.00 91 LEU A CA 1
ATOM 711 C C . LEU A 1 91 ? 6.647 -10.113 -9.241 1.00 97.00 91 LEU A C 1
ATOM 713 O O . LEU A 1 91 ? 5.976 -10.262 -10.263 1.00 97.00 91 LEU A O 1
ATOM 717 N N . ASP A 1 92 ? 7.286 -11.124 -8.660 1.00 96.94 92 ASP A N 1
ATOM 718 C CA . ASP A 1 92 ? 7.242 -12.519 -9.117 1.00 96.94 92 ASP A CA 1
ATOM 719 C C . ASP A 1 92 ? 7.158 -13.541 -7.968 1.00 96.94 92 ASP A C 1
ATOM 721 O O . ASP A 1 92 ? 7.033 -14.745 -8.207 1.00 96.94 92 ASP A O 1
ATOM 725 N N . GLY A 1 93 ? 7.168 -13.071 -6.720 1.00 95.38 93 GLY A N 1
ATOM 726 C CA . GLY A 1 93 ? 7.020 -13.882 -5.526 1.00 95.38 93 GLY A CA 1
ATOM 727 C C . GLY A 1 93 ? 5.569 -14.144 -5.121 1.00 95.38 93 GLY A C 1
ATOM 728 O O . GLY A 1 93 ? 4.590 -13.659 -5.697 1.00 95.38 93 GLY A O 1
ATOM 729 N N . ILE A 1 94 ? 5.434 -14.937 -4.057 1.00 96.88 94 ILE A N 1
ATOM 730 C CA . ILE A 1 94 ? 4.142 -15.235 -3.434 1.00 96.88 94 ILE A CA 1
ATOM 731 C C . ILE A 1 94 ? 3.634 -13.987 -2.705 1.00 96.88 94 ILE A C 1
ATOM 733 O O . ILE A 1 94 ? 4.379 -13.329 -1.978 1.00 96.88 94 ILE A O 1
ATOM 737 N N . LEU A 1 95 ? 2.345 -13.692 -2.874 1.00 97.94 95 LEU A N 1
ATOM 738 C CA . LEU A 1 95 ? 1.647 -12.690 -2.078 1.00 97.94 95 LEU A CA 1
ATOM 739 C C . LEU A 1 95 ? 1.238 -13.292 -0.727 1.00 97.94 95 LEU A C 1
ATOM 741 O O . LEU A 1 95 ? 0.450 -14.237 -0.689 1.00 97.94 95 LEU A O 1
ATOM 745 N N . TYR A 1 96 ? 1.737 -12.716 0.362 1.00 98.19 96 TYR A N 1
ATOM 746 C CA . TYR A 1 96 ? 1.370 -13.051 1.739 1.00 98.19 96 TYR A CA 1
ATOM 747 C C . TYR A 1 96 ? 0.433 -11.983 2.313 1.00 98.19 96 TYR A C 1
ATOM 749 O O . TYR A 1 96 ? 0.660 -10.791 2.082 1.00 98.19 96 TYR A O 1
ATOM 757 N N . VAL A 1 97 ? -0.589 -12.416 3.063 1.00 95.12 97 VAL A N 1
ATOM 758 C CA . VAL A 1 97 ? -1.578 -11.583 3.777 1.00 95.12 97 VAL A CA 1
ATOM 759 C C . VAL A 1 97 ? -1.911 -12.222 5.122 1.00 95.12 97 VAL A C 1
ATOM 761 O O . VAL A 1 97 ? -2.021 -13.470 5.142 1.00 95.12 97 VAL A O 1
#

Radius of gyration: 13.49 Å; chains: 1; bounding box: 28×26×32 Å

pLDDT: mean 96.76, std 2.24, range [90.25, 98.88]

Foldseek 3Di:
DFALDQWDWDKKFDFPDGWIWTWIRHRQWTWTWTDQPPDIDIDIFPDPDRNHPRDDKDWDWDDPDFQWIWIDIHPGIDIDGDDDDGRDRGTDGDMDD

Secondary structure (DSSP, 8-state):
---S-S-EEEEEEEBSTT-EEEEEEETTEEEEEEESSS--EEEE---SS-S-SSS---EEEEEEETTEEEEEETTEEEEEEPPSS-----B-SPPB-

Sequence (97 aa):
FKTRESNGLILFNAGRERDFIAVELVSGHIHYVFDLGDGPVRIRDSSRSRLNDGKWHAVSIGRPAPKRHTLAVDDHVNAMTSQGSNENLDLDGILYV